Protein AF-A0A2D7NGF4-F1 (afdb_monomer_lite)

pLDDT: mean 75.27, std 13.94, range [46.91, 97.12]

Foldseek 3Di:
DDPPDDDPPVVPPPPVVVVVVVCVVVVVVVVVVVVVVVVVVVVVVVVVVVPDDPPCPDCDLVNLVVCVVVVNADPVRSVVNVVVSVVVVVVPQDPVNVVVVVVVVVVVVVVVVVPPPPPPDD

Radius of gyration: 33.25 Å; chains: 1; bounding box: 90×58×86 Å

Structure (mmCIF, N/CA/C/O backbone):
data_AF-A0A2D7NGF4-F1
#
_entry.id   AF-A0A2D7NGF4-F1
#
loop_
_atom_site.group_PDB
_atom_site.id
_atom_site.type_symbol
_atom_site.label_atom_id
_atom_site.label_alt_id
_atom_site.label_comp_id
_atom_site.label_asym_id
_atom_site.label_entity_id
_atom_site.label_seq_id
_atom_site.pdbx_PDB_ins_code
_atom_site.Cartn_x
_atom_site.Cartn_y
_atom_site.Cartn_z
_atom_site.occupancy
_atom_site.B_iso_or_equiv
_atom_site.auth_seq_id
_atom_site.auth_comp_id
_atom_site.auth_asym_id
_atom_site.auth_atom_id
_atom_site.pdbx_PDB_model_num
ATOM 1 N N . MET A 1 1 ? 32.173 -44.102 -42.996 1.00 48.84 1 MET A N 1
ATOM 2 C CA . MET A 1 1 ? 32.362 -42.819 -42.283 1.00 48.84 1 MET A CA 1
ATOM 3 C C . MET A 1 1 ? 31.483 -41.757 -42.936 1.00 48.84 1 MET A C 1
ATOM 5 O O . MET A 1 1 ? 31.845 -41.240 -43.983 1.00 48.84 1 MET A O 1
ATOM 9 N N . ARG A 1 2 ? 30.287 -41.493 -42.397 1.00 53.72 2 ARG A N 1
ATOM 10 C CA . ARG A 1 2 ? 29.416 -40.397 -42.849 1.00 53.72 2 ARG A CA 1
ATOM 11 C C . ARG A 1 2 ? 29.408 -39.349 -41.745 1.00 53.72 2 ARG A C 1
ATOM 13 O O . ARG A 1 2 ? 28.829 -39.578 -40.692 1.00 53.72 2 ARG A O 1
ATOM 20 N N . SER A 1 3 ? 30.123 -38.256 -41.981 1.00 58.62 3 SER A N 1
ATOM 21 C CA . SER A 1 3 ? 30.124 -37.092 -41.101 1.00 58.62 3 SER A CA 1
ATOM 22 C C . SER A 1 3 ? 28.759 -36.413 -41.214 1.00 58.62 3 SER A C 1
ATOM 24 O O . SER A 1 3 ? 28.403 -35.897 -42.276 1.00 58.62 3 SER A O 1
ATOM 26 N N . SER A 1 4 ? 27.953 -36.499 -40.156 1.00 61.91 4 SER A N 1
ATOM 27 C CA . SER A 1 4 ? 26.686 -35.785 -40.031 1.00 61.91 4 SER A CA 1
ATOM 28 C C . SER A 1 4 ? 26.986 -34.294 -39.934 1.00 61.91 4 SER A C 1
ATOM 30 O O . SER A 1 4 ? 27.491 -33.816 -38.920 1.00 61.91 4 SER A O 1
ATOM 32 N N . LYS A 1 5 ? 26.703 -33.572 -41.019 1.00 63.72 5 LYS A N 1
ATOM 33 C CA . LYS A 1 5 ? 26.733 -32.112 -41.063 1.00 63.72 5 LYS A CA 1
ATOM 34 C C . LYS A 1 5 ? 25.750 -31.601 -40.012 1.00 63.72 5 LYS A C 1
ATOM 36 O O . LYS A 1 5 ? 24.547 -31.791 -40.151 1.00 63.72 5 LYS A O 1
ATOM 41 N N . ILE A 1 6 ? 26.282 -31.028 -38.941 1.00 65.12 6 ILE A N 1
ATOM 42 C CA . ILE A 1 6 ? 25.501 -30.384 -37.890 1.00 65.12 6 ILE A CA 1
ATOM 43 C C . ILE A 1 6 ? 24.904 -29.117 -38.509 1.00 65.12 6 ILE A C 1
ATOM 45 O O . ILE A 1 6 ? 25.635 -28.253 -38.993 1.00 65.12 6 ILE A O 1
ATOM 49 N N . SER A 1 7 ? 23.577 -29.064 -38.578 1.00 64.69 7 SER A N 1
ATOM 50 C CA . SER A 1 7 ? 22.825 -27.984 -39.212 1.00 64.69 7 SER A CA 1
ATOM 51 C C . SER A 1 7 ? 23.024 -26.645 -38.480 1.00 64.69 7 SER A C 1
ATOM 53 O O . SER A 1 7 ? 22.899 -26.609 -37.256 1.00 64.69 7 SER A O 1
ATOM 55 N N . PRO A 1 8 ? 23.250 -25.526 -39.195 1.00 62.72 8 PRO A N 1
ATOM 56 C CA . PRO A 1 8 ? 23.370 -24.186 -38.604 1.00 62.72 8 PRO A CA 1
ATOM 57 C C . PRO A 1 8 ? 22.031 -23.569 -38.145 1.00 62.72 8 PRO A C 1
ATOM 59 O O . PRO A 1 8 ? 22.010 -22.441 -37.662 1.00 62.72 8 PRO A O 1
ATOM 62 N N . GLU A 1 9 ? 20.910 -24.284 -38.270 1.00 59.88 9 GLU A N 1
ATOM 63 C CA . GLU A 1 9 ? 19.563 -23.763 -37.985 1.00 59.88 9 GLU A CA 1
ATOM 64 C C . GLU A 1 9 ? 19.332 -23.438 -36.494 1.00 59.88 9 GLU A C 1
ATOM 66 O O . GLU A 1 9 ? 18.599 -22.513 -36.154 1.00 59.88 9 GLU A O 1
ATOM 71 N N . LEU A 1 10 ? 20.026 -24.129 -35.586 1.00 57.91 10 LEU A N 1
ATOM 72 C CA . LEU A 1 10 ? 19.847 -23.964 -34.136 1.00 57.91 10 LEU A CA 1
ATOM 73 C C . LEU A 1 10 ? 20.509 -22.693 -33.570 1.00 57.91 10 LEU A C 1
ATOM 75 O O . LEU A 1 10 ? 20.258 -22.325 -32.424 1.00 57.91 10 LEU A O 1
ATOM 79 N N . ALA A 1 11 ? 21.339 -22.000 -34.356 1.00 56.72 11 ALA A N 1
ATOM 80 C CA . ALA A 1 11 ? 22.055 -20.804 -33.907 1.00 56.72 11 ALA A CA 1
ATOM 81 C C . ALA A 1 11 ? 21.230 -19.504 -34.023 1.00 56.72 11 ALA A C 1
ATOM 83 O O . ALA A 1 11 ? 21.643 -18.466 -33.505 1.00 56.72 11 ALA A O 1
ATOM 84 N N . ALA A 1 12 ? 20.059 -19.531 -34.671 1.00 55.91 12 ALA A N 1
ATOM 85 C CA . ALA A 1 12 ? 19.281 -18.326 -34.976 1.00 55.91 12 ALA A CA 1
ATOM 86 C C . ALA A 1 12 ? 18.346 -17.840 -33.847 1.00 55.91 12 ALA A C 1
ATOM 88 O O . ALA A 1 12 ? 17.670 -16.828 -34.011 1.00 55.91 12 ALA A O 1
ATOM 89 N N . ILE A 1 13 ? 18.312 -18.504 -32.688 1.00 58.47 13 ILE A N 1
ATOM 90 C CA . ILE A 1 13 ? 17.388 -18.146 -31.592 1.00 58.47 13 ILE A CA 1
ATOM 91 C C . ILE A 1 13 ? 17.946 -16.998 -30.720 1.00 58.47 13 ILE A C 1
ATOM 93 O O . ILE A 1 13 ? 17.203 -16.348 -29.992 1.00 58.47 13 ILE A O 1
ATOM 97 N N . ASN A 1 14 ? 19.247 -16.690 -30.810 1.00 56.12 14 ASN A N 1
ATOM 98 C CA . ASN A 1 14 ? 19.922 -15.823 -29.833 1.00 56.12 14 ASN A CA 1
ATOM 99 C C . ASN A 1 14 ? 20.225 -14.385 -30.312 1.00 56.12 14 ASN A C 1
ATOM 101 O O . ASN A 1 14 ? 20.837 -13.608 -29.587 1.00 56.12 14 ASN A O 1
ATOM 105 N N . GLN A 1 15 ? 19.794 -13.986 -31.515 1.00 56.31 15 GLN A N 1
ATOM 106 C CA . GLN A 1 15 ? 20.020 -12.613 -32.009 1.00 56.31 15 GLN A CA 1
ATOM 107 C C . GLN A 1 15 ? 18.959 -11.592 -31.550 1.00 56.31 15 GLN A C 1
ATOM 109 O O . GLN A 1 15 ? 19.109 -10.401 -31.800 1.00 56.31 15 GLN A O 1
ATOM 114 N N . GLN A 1 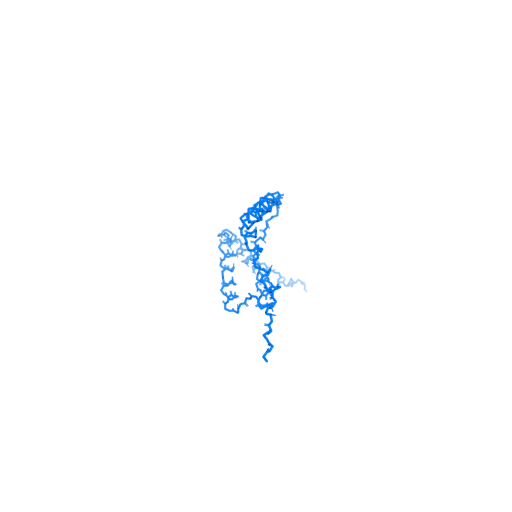16 ? 17.909 -12.018 -30.837 1.00 57.06 16 GLN A N 1
ATOM 115 C CA . GLN A 1 16 ? 16.865 -11.111 -30.326 1.00 57.06 16 GLN A CA 1
ATOM 116 C C . GLN A 1 16 ? 17.234 -10.422 -28.997 1.00 57.06 16 GLN A C 1
ATOM 118 O O . GLN A 1 16 ? 16.570 -9.466 -28.596 1.00 57.06 16 GLN A O 1
ATOM 123 N N . GLY A 1 17 ? 18.295 -10.872 -28.314 1.00 58.31 17 GLY A N 1
ATOM 124 C CA . GLY A 1 17 ? 18.675 -10.353 -26.994 1.00 58.31 17 GLY A CA 1
ATOM 125 C C . GLY A 1 17 ? 19.132 -8.889 -27.000 1.00 58.31 17 GLY A C 1
ATOM 126 O O . GLY A 1 17 ? 18.866 -8.169 -26.041 1.00 58.31 17 GLY A O 1
ATOM 127 N N . GLY A 1 18 ? 19.762 -8.431 -28.089 1.00 67.94 18 GLY A N 1
ATOM 128 C CA . GLY A 1 18 ? 20.262 -7.055 -28.208 1.00 67.94 18 GLY A CA 1
ATOM 129 C C . GLY A 1 18 ? 19.139 -6.023 -28.311 1.00 67.94 18 GLY A C 1
ATOM 130 O O . GLY A 1 18 ? 19.094 -5.074 -27.534 1.00 67.94 18 GLY A O 1
ATOM 131 N N . SER A 1 19 ? 18.176 -6.250 -29.207 1.00 73.62 19 SER A N 1
ATOM 132 C CA . SER A 1 19 ? 17.049 -5.331 -29.404 1.00 73.62 19 SER A CA 1
ATOM 133 C C . SER A 1 19 ? 16.104 -5.312 -28.204 1.00 73.62 19 SER A C 1
ATOM 135 O O . SER A 1 19 ? 15.570 -4.265 -27.858 1.00 73.62 19 SER A O 1
ATOM 137 N N . PHE A 1 20 ? 15.909 -6.447 -27.525 1.00 77.44 20 PHE A N 1
ATOM 138 C CA . PHE A 1 20 ? 15.065 -6.490 -26.330 1.00 77.44 20 PHE A CA 1
ATOM 139 C C . PHE A 1 20 ? 15.694 -5.741 -25.148 1.00 77.44 20 PHE A C 1
ATOM 141 O O . PHE A 1 20 ? 14.990 -5.016 -24.446 1.00 77.44 20 PHE A O 1
ATOM 148 N N . ALA A 1 21 ? 17.013 -5.862 -24.954 1.00 83.94 21 ALA A N 1
ATOM 149 C CA . ALA A 1 21 ? 17.733 -5.127 -23.914 1.00 83.94 21 ALA A CA 1
ATOM 150 C C . ALA A 1 21 ? 17.670 -3.604 -24.124 1.00 83.94 21 ALA A C 1
ATOM 152 O O . ALA A 1 21 ? 17.570 -2.856 -23.153 1.00 83.94 21 ALA A O 1
ATOM 153 N N . GLU A 1 22 ? 17.664 -3.151 -25.378 1.00 87.94 22 GLU A N 1
ATOM 154 C CA . GLU A 1 22 ? 17.539 -1.734 -25.735 1.00 87.94 22 GLU A CA 1
ATOM 155 C C . GLU A 1 22 ? 16.099 -1.202 -25.594 1.00 87.94 22 GLU A C 1
ATOM 157 O O . GLU A 1 22 ? 15.889 -0.049 -25.219 1.00 87.94 22 GLU A O 1
ATOM 162 N N . LEU A 1 23 ? 15.090 -2.056 -25.800 1.00 88.81 23 LEU A N 1
ATOM 163 C CA . LEU A 1 23 ? 13.672 -1.718 -25.607 1.00 88.81 23 LEU A CA 1
ATOM 164 C C . LEU A 1 23 ? 13.232 -1.744 -24.135 1.00 88.81 23 LEU A C 1
ATOM 166 O O . LEU A 1 23 ? 12.287 -1.045 -23.760 1.00 88.81 23 LEU A O 1
ATOM 170 N N . LEU A 1 24 ? 13.907 -2.531 -23.294 1.00 91.62 24 LEU A N 1
ATOM 171 C CA . LEU A 1 24 ? 13.601 -2.693 -21.873 1.00 91.62 24 LEU A CA 1
ATOM 172 C C . LEU A 1 24 ? 13.495 -1.364 -21.089 1.00 91.62 24 LEU A C 1
ATOM 174 O O . LEU A 1 24 ? 12.492 -1.185 -20.389 1.00 91.62 24 LEU A O 1
ATOM 178 N N . PRO A 1 25 ? 14.444 -0.406 -21.188 1.00 92.94 25 PRO A N 1
ATOM 179 C CA . PRO A 1 25 ? 14.326 0.875 -20.488 1.00 92.94 25 PRO A CA 1
ATOM 180 C C . PRO A 1 25 ? 13.144 1.714 -20.987 1.00 92.94 25 PRO A C 1
ATOM 182 O O . PRO A 1 25 ? 12.488 2.380 -20.188 1.00 92.94 25 PRO A O 1
ATOM 185 N N . TRP A 1 26 ? 12.829 1.658 -22.284 1.00 95.69 26 TRP A N 1
ATOM 186 C CA . TRP A 1 26 ? 11.710 2.405 -22.864 1.00 95.69 26 TRP A CA 1
ATOM 187 C C . TRP A 1 26 ? 10.358 1.837 -22.434 1.00 95.69 26 TRP A C 1
ATOM 189 O O . TRP A 1 26 ? 9.429 2.584 -22.124 1.00 95.69 26 TRP A O 1
ATOM 199 N N . LEU A 1 27 ? 10.267 0.510 -22.330 1.00 93.69 27 LEU A N 1
ATOM 200 C CA . LEU A 1 27 ? 9.089 -0.168 -21.805 1.00 93.69 27 LEU A CA 1
ATOM 201 C C . LEU A 1 27 ? 8.887 0.135 -20.316 1.00 93.69 27 LEU A C 1
ATOM 203 O O . LEU A 1 27 ? 7.770 0.444 -19.906 1.00 93.69 27 LEU A O 1
ATOM 207 N N . LEU A 1 28 ? 9.955 0.107 -19.511 1.00 95.12 28 LEU A N 1
ATOM 2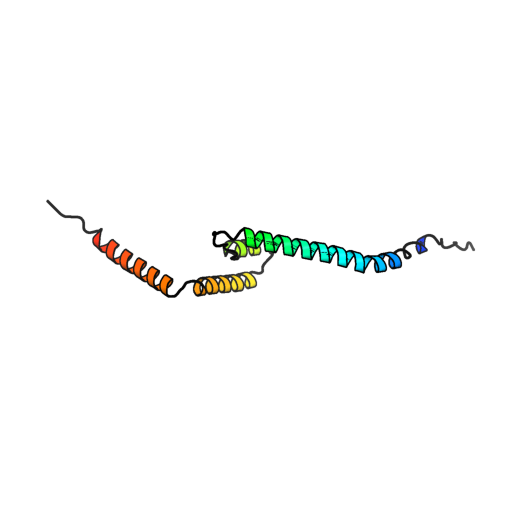08 C CA . LEU A 1 28 ? 9.886 0.494 -18.099 1.00 95.12 28 LEU A CA 1
ATOM 209 C C . LEU A 1 28 ? 9.470 1.954 -17.924 1.00 95.12 28 LEU A C 1
ATOM 211 O O . LEU A 1 28 ? 8.649 2.245 -17.056 1.00 95.12 28 LEU A O 1
ATOM 215 N N . LEU A 1 29 ? 9.986 2.858 -18.758 1.00 96.38 29 LEU A N 1
ATOM 216 C CA . LEU A 1 29 ? 9.583 4.260 -18.749 1.00 96.38 29 LEU A CA 1
ATOM 217 C C . LEU A 1 29 ? 8.089 4.401 -19.054 1.00 96.38 29 LEU A C 1
ATOM 219 O O . LEU A 1 29 ? 7.373 5.069 -18.312 1.00 96.38 29 LEU A O 1
ATOM 223 N N . LEU A 1 30 ? 7.604 3.729 -20.101 1.00 96.25 30 LEU A N 1
ATOM 224 C CA . LEU A 1 30 ? 6.193 3.748 -20.483 1.00 96.25 30 LEU A CA 1
ATOM 225 C C . LEU A 1 30 ? 5.297 3.216 -19.357 1.00 96.25 30 LEU A C 1
ATOM 227 O O . LEU A 1 30 ? 4.315 3.862 -18.991 1.00 96.25 30 LEU A O 1
ATOM 231 N N . VAL A 1 31 ? 5.654 2.070 -18.771 1.00 96.44 31 VAL A N 1
ATOM 232 C CA . VAL A 1 31 ? 4.944 1.503 -17.615 1.00 96.44 31 VAL A CA 1
ATOM 233 C C . VAL A 1 31 ? 4.971 2.482 -16.442 1.00 96.44 31 VAL A C 1
ATOM 235 O O . VAL A 1 31 ? 3.936 2.716 -15.822 1.00 96.44 31 VAL A O 1
ATOM 238 N N . GLY A 1 32 ? 6.115 3.112 -16.176 1.00 96.81 32 GLY A N 1
ATOM 239 C CA . GLY A 1 32 ? 6.260 4.142 -15.152 1.00 96.81 32 GLY A CA 1
ATOM 240 C C . GLY A 1 32 ? 5.292 5.308 -15.359 1.00 96.81 32 GLY A C 1
ATOM 241 O O . GLY A 1 32 ? 4.579 5.677 -14.429 1.00 96.81 32 GLY A O 1
ATOM 242 N N . ILE A 1 33 ? 5.190 5.835 -16.582 1.00 97.12 33 ILE A N 1
ATOM 243 C CA . ILE A 1 33 ? 4.248 6.913 -16.930 1.00 97.12 33 ILE A CA 1
ATOM 244 C C . ILE A 1 33 ? 2.801 6.477 -16.681 1.00 97.12 33 ILE A C 1
ATOM 246 O O . ILE A 1 33 ? 2.025 7.230 -16.090 1.00 97.12 33 ILE A O 1
ATOM 250 N N . VAL A 1 34 ? 2.435 5.258 -17.086 1.00 96.50 34 VAL A N 1
ATOM 251 C CA . VAL A 1 34 ? 1.085 4.716 -16.866 1.00 96.50 34 VAL A CA 1
ATOM 252 C C . VAL A 1 34 ? 0.780 4.589 -15.375 1.00 96.50 34 VAL A C 1
ATOM 254 O O . VAL A 1 34 ? -0.299 4.988 -14.939 1.00 96.50 34 VAL A O 1
ATOM 257 N N . VAL A 1 35 ? 1.724 4.088 -14.574 1.00 96.25 35 VAL A N 1
ATOM 258 C CA . VAL A 1 35 ? 1.565 3.969 -13.118 1.00 96.25 35 VAL A CA 1
ATOM 259 C C . VAL A 1 35 ? 1.425 5.346 -12.474 1.00 96.25 35 VAL A C 1
ATOM 261 O O . VAL A 1 35 ? 0.514 5.547 -11.676 1.00 96.25 35 VAL A O 1
ATOM 264 N N . VAL A 1 36 ? 2.263 6.317 -12.847 1.00 96.50 36 VAL A N 1
ATOM 265 C CA . VAL A 1 36 ? 2.177 7.694 -12.336 1.00 96.50 36 VAL A CA 1
ATOM 266 C C . VAL A 1 36 ? 0.832 8.323 -12.699 1.00 96.50 36 VAL A C 1
ATOM 268 O O . VAL A 1 36 ? 0.174 8.896 -11.832 1.00 96.50 36 VAL A O 1
ATOM 271 N N . GLY A 1 37 ? 0.377 8.158 -13.943 1.00 94.31 37 GLY A N 1
ATOM 272 C CA . GLY A 1 37 ? -0.938 8.617 -14.386 1.00 94.31 37 GLY A CA 1
ATOM 273 C C . GLY A 1 37 ? -2.074 7.964 -13.599 1.00 94.31 37 GLY A C 1
ATOM 274 O O . GLY A 1 37 ? -2.963 8.655 -13.105 1.00 94.31 37 GLY A O 1
ATOM 275 N N . ALA A 1 38 ? -2.024 6.645 -13.404 1.00 91.31 38 ALA A N 1
ATOM 276 C CA . ALA A 1 38 ? -3.018 5.911 -12.628 1.00 91.31 38 ALA A CA 1
ATOM 277 C C . ALA A 1 38 ? -3.049 6.355 -11.157 1.00 91.31 38 ALA A C 1
ATOM 279 O O . ALA A 1 38 ? -4.129 6.540 -10.594 1.00 91.31 38 ALA A O 1
ATOM 280 N N . VAL A 1 39 ? -1.884 6.575 -10.542 1.00 92.62 39 VAL A N 1
ATOM 281 C CA . VAL A 1 39 ? -1.773 7.090 -9.172 1.00 92.62 39 VAL A CA 1
ATOM 282 C C . VAL A 1 39 ? -2.333 8.505 -9.090 1.00 92.62 39 VAL A C 1
ATOM 284 O O . VAL A 1 39 ? -3.157 8.760 -8.218 1.00 92.62 39 VAL A O 1
ATOM 287 N N . ALA A 1 40 ? -1.968 9.399 -10.011 1.00 91.50 40 ALA A N 1
ATOM 288 C CA . ALA A 1 40 ? -2.468 10.771 -10.044 1.00 91.50 40 ALA A CA 1
ATOM 289 C C . ALA A 1 40 ? -3.996 10.814 -10.203 1.00 91.50 40 ALA A C 1
ATOM 291 O O . ALA A 1 40 ? -4.681 11.462 -9.412 1.00 91.50 40 ALA A O 1
ATOM 292 N N . ILE A 1 41 ? -4.548 10.054 -11.154 1.00 89.12 41 ILE A N 1
ATOM 293 C CA . ILE A 1 41 ? -5.999 9.940 -11.363 1.00 89.12 41 ILE A CA 1
ATOM 294 C C . ILE A 1 41 ? -6.675 9.358 -10.120 1.00 89.12 41 ILE A C 1
ATOM 296 O O . ILE A 1 41 ? -7.717 9.853 -9.696 1.00 89.12 41 ILE A O 1
ATOM 300 N N . SER A 1 42 ? -6.092 8.324 -9.511 1.00 84.69 42 SER A N 1
ATOM 301 C CA . SER A 1 42 ? -6.615 7.717 -8.286 1.00 84.69 42 SER A CA 1
ATOM 302 C C . SER A 1 42 ? -6.603 8.703 -7.116 1.00 84.69 42 SER A C 1
ATOM 304 O O . SER A 1 42 ? -7.577 8.770 -6.366 1.00 84.69 42 SER A O 1
ATOM 306 N N . PHE A 1 43 ? -5.554 9.519 -6.992 1.00 84.12 43 PHE A N 1
ATOM 307 C CA . PHE A 1 43 ? -5.420 10.532 -5.949 1.00 84.12 43 PHE A CA 1
ATOM 308 C C . PHE A 1 43 ? -6.441 11.659 -6.127 1.00 84.12 43 PHE A C 1
ATOM 310 O O . PHE A 1 43 ? -7.155 11.984 -5.182 1.00 84.12 43 PHE A O 1
ATOM 317 N N . VAL A 1 44 ? -6.606 12.172 -7.350 1.00 84.44 44 VAL A N 1
ATOM 318 C CA . VAL A 1 44 ? -7.619 13.190 -7.683 1.00 84.44 44 VAL A CA 1
ATOM 319 C C . VAL A 1 44 ? -9.033 12.642 -7.482 1.00 84.44 44 VAL A C 1
ATOM 321 O O . VAL A 1 44 ? -9.854 13.261 -6.811 1.00 84.44 44 VAL A O 1
ATOM 324 N N . ARG A 1 45 ? -9.316 11.428 -7.973 1.00 77.50 45 ARG A N 1
ATOM 325 C CA . ARG A 1 45 ? -10.602 10.740 -7.765 1.00 77.50 45 ARG A CA 1
ATOM 326 C C . ARG A 1 45 ? -10.871 10.466 -6.288 1.00 77.50 45 ARG A C 1
ATOM 328 O O . ARG A 1 45 ? -12.029 10.392 -5.875 1.00 77.50 45 ARG A O 1
ATOM 335 N N . ARG A 1 46 ? -9.825 10.262 -5.487 1.00 70.75 46 ARG A N 1
ATOM 336 C CA . ARG A 1 46 ? -9.949 10.131 -4.039 1.00 70.75 46 ARG A CA 1
ATOM 337 C C . ARG A 1 46 ? -10.276 11.481 -3.419 1.00 70.75 46 ARG A C 1
ATOM 339 O O . ARG A 1 46 ? -11.255 11.534 -2.698 1.00 70.75 46 ARG A O 1
ATOM 346 N N . TRP A 1 47 ? -9.595 12.554 -3.787 1.00 69.25 47 TRP A N 1
ATOM 347 C CA . TRP A 1 47 ? -9.897 13.888 -3.270 1.00 69.25 47 TRP A CA 1
ATOM 348 C C . TRP A 1 47 ? -11.317 14.371 -3.608 1.00 69.25 47 TRP A C 1
ATOM 350 O O . TRP A 1 47 ? -12.014 14.865 -2.735 1.00 69.25 47 TRP A O 1
ATOM 360 N N . MET A 1 48 ? -11.807 14.121 -4.826 1.00 68.69 48 MET A N 1
ATOM 361 C CA . MET A 1 48 ? -13.158 14.528 -5.259 1.00 68.69 48 MET A CA 1
ATOM 362 C C . MET A 1 48 ? -14.308 13.687 -4.681 1.00 68.69 48 MET A C 1
ATOM 364 O O . MET A 1 48 ? -15.469 13.990 -4.913 1.00 68.69 48 MET A O 1
ATOM 368 N N . LYS A 1 49 ? -14.026 12.563 -4.014 1.00 60.56 49 LYS A N 1
ATOM 369 C CA . LYS A 1 49 ? -15.064 11.701 -3.408 1.00 60.56 49 LYS A CA 1
ATOM 370 C C . LYS A 1 49 ? -15.113 11.856 -1.879 1.00 60.56 49 LYS A C 1
ATOM 372 O O . LYS A 1 49 ? -15.778 11.058 -1.221 1.00 60.56 49 LYS A O 1
ATOM 377 N N . ASP A 1 50 ? -14.380 12.825 -1.324 1.00 56.62 50 ASP A N 1
ATOM 378 C CA . ASP A 1 50 ? -14.312 13.126 0.115 1.00 56.62 50 ASP A CA 1
ATOM 379 C C . ASP A 1 50 ? -15.350 14.173 0.575 1.00 56.62 50 ASP A C 1
ATOM 381 O O . ASP A 1 50 ? -15.301 14.628 1.715 1.00 56.62 50 ASP A O 1
ATOM 385 N N . ASP A 1 51 ? -16.357 14.465 -0.255 1.00 53.34 51 ASP A N 1
ATOM 386 C CA . ASP A 1 51 ? -17.437 15.440 -0.022 1.00 53.34 51 ASP A CA 1
ATOM 387 C C . ASP A 1 51 ? -18.477 15.001 1.045 1.00 53.34 51 ASP A C 1
ATOM 389 O O . ASP A 1 51 ? -19.686 15.139 0.871 1.00 53.34 51 ASP A O 1
ATOM 393 N N . GLY A 1 52 ? -18.034 14.467 2.187 1.00 53.53 52 GLY A N 1
ATOM 394 C CA . GLY A 1 52 ? -18.875 14.390 3.391 1.00 53.53 52 GLY A CA 1
ATOM 395 C C . GLY A 1 52 ? -19.421 13.015 3.775 1.00 53.53 52 GLY A C 1
ATOM 396 O O . GLY A 1 52 ? -20.322 12.931 4.608 1.00 53.53 52 GLY A O 1
ATOM 397 N N . ARG A 1 53 ? -18.867 11.914 3.253 1.00 50.84 53 ARG A N 1
ATOM 398 C CA . ARG A 1 53 ? -19.005 10.610 3.927 1.00 50.84 53 ARG A CA 1
ATOM 399 C C . ARG A 1 53 ? -17.680 10.278 4.601 1.00 50.84 53 ARG A C 1
ATOM 401 O O . ARG A 1 53 ? -16.680 10.219 3.886 1.00 50.84 53 ARG A O 1
ATOM 408 N N . PRO A 1 54 ? -17.636 10.032 5.926 1.00 46.91 54 PRO A N 1
ATOM 409 C CA . PRO A 1 54 ? -16.434 9.509 6.553 1.00 46.91 54 PRO A CA 1
ATOM 410 C C . PRO A 1 54 ? -16.139 8.176 5.878 1.00 46.91 54 PRO A C 1
ATOM 412 O O . PRO A 1 54 ? -16.819 7.173 6.105 1.00 46.91 54 PRO A O 1
ATOM 415 N N . ARG A 1 55 ? -15.159 8.169 4.974 1.00 49.88 55 ARG A N 1
ATOM 416 C CA . ARG A 1 55 ? -14.659 6.924 4.429 1.00 49.88 55 ARG A CA 1
ATOM 417 C C . ARG A 1 55 ? -14.074 6.169 5.599 1.00 49.88 55 ARG A C 1
ATOM 419 O O . ARG A 1 55 ? -12.981 6.482 6.065 1.00 49.88 55 ARG A O 1
ATOM 426 N N . GLN A 1 56 ? -14.776 5.129 6.023 1.00 49.41 56 GLN A N 1
ATOM 427 C CA . GLN A 1 56 ? -14.150 4.006 6.690 1.00 49.41 56 GLN A CA 1
ATOM 428 C C . GLN A 1 56 ? -13.216 3.339 5.669 1.00 49.41 56 GLN A C 1
ATOM 430 O O . GLN A 1 56 ? -13.481 2.260 5.159 1.00 49.41 56 GLN A O 1
ATOM 435 N N . ILE A 1 57 ? -12.096 3.996 5.344 1.00 48.31 57 ILE A N 1
ATOM 436 C CA . ILE A 1 57 ? -10.872 3.309 4.929 1.00 48.31 57 ILE A CA 1
ATOM 437 C C . ILE A 1 57 ? -10.325 2.696 6.219 1.00 48.31 57 ILE A C 1
ATOM 439 O O . ILE A 1 57 ? -9.357 3.156 6.818 1.00 48.31 57 ILE A O 1
ATOM 443 N N . GLY A 1 58 ? -11.058 1.723 6.729 1.00 54.34 58 GLY A N 1
ATOM 444 C CA . GLY A 1 58 ? -10.691 0.925 7.870 1.00 54.34 58 GLY A CA 1
ATOM 445 C C . GLY A 1 58 ? -10.836 -0.494 7.392 1.00 54.34 58 GLY A C 1
ATOM 446 O O . GLY A 1 58 ? -11.947 -0.914 7.088 1.00 54.34 58 GLY A O 1
ATOM 447 N N . PHE A 1 59 ? -9.712 -1.194 7.279 1.00 61.41 59 PHE A N 1
ATOM 448 C CA . PHE A 1 59 ? -9.696 -2.649 7.259 1.00 61.41 59 PHE A CA 1
ATOM 449 C C . PHE A 1 59 ? -10.691 -3.120 8.329 1.00 61.41 59 PHE A C 1
ATOM 451 O O . PHE A 1 59 ? -10.534 -2.767 9.497 1.00 61.41 59 PHE A O 1
ATOM 458 N N . THR A 1 60 ? -11.787 -3.768 7.940 1.00 73.88 60 THR A N 1
ATOM 459 C CA . THR A 1 60 ? -12.800 -4.184 8.918 1.00 73.88 60 THR A CA 1
ATOM 460 C C . THR A 1 60 ? -12.382 -5.521 9.518 1.00 73.88 60 THR A C 1
ATOM 462 O O . THR A 1 60 ? -11.678 -6.301 8.879 1.00 73.88 60 THR A O 1
ATOM 465 N N . LEU A 1 61 ? -12.830 -5.815 10.740 1.00 76.88 61 LEU A N 1
ATOM 466 C CA . LEU A 1 61 ? -12.661 -7.148 11.335 1.00 76.88 61 LEU A CA 1
ATOM 467 C C . LEU A 1 61 ? -13.216 -8.251 10.418 1.00 76.88 61 LEU A C 1
ATOM 469 O O . LEU A 1 61 ? -12.641 -9.331 10.323 1.00 76.88 61 LEU A O 1
ATOM 473 N N . THR A 1 62 ? -14.302 -7.960 9.700 1.00 77.19 62 THR A N 1
ATOM 474 C CA . THR A 1 62 ? -14.900 -8.875 8.724 1.00 77.19 62 THR A CA 1
ATOM 475 C C . THR A 1 62 ? -13.957 -9.157 7.556 1.00 77.19 62 THR A C 1
ATOM 477 O O . THR A 1 62 ? -13.794 -10.312 7.185 1.00 77.19 62 THR A O 1
ATOM 480 N N . ASP A 1 63 ? -13.295 -8.128 7.027 1.00 79.75 63 ASP A N 1
ATOM 481 C CA . ASP A 1 63 ? -12.358 -8.238 5.901 1.00 79.75 63 ASP A CA 1
ATOM 482 C C . ASP A 1 63 ? -11.089 -9.024 6.286 1.00 79.75 63 ASP A C 1
ATOM 484 O O . ASP A 1 63 ? -10.650 -9.906 5.555 1.00 79.75 63 ASP A O 1
ATOM 488 N N . LEU A 1 64 ? -10.565 -8.810 7.503 1.00 82.31 64 LEU A N 1
ATOM 489 C CA . LEU A 1 64 ? -9.480 -9.622 8.082 1.00 82.31 64 LEU A CA 1
ATOM 490 C C . LEU A 1 64 ? -9.854 -11.103 8.181 1.00 82.31 64 LEU A C 1
ATOM 492 O O . LEU A 1 64 ? -9.078 -11.981 7.798 1.00 82.31 64 LEU A O 1
ATOM 496 N N . ARG A 1 65 ? -11.065 -11.379 8.673 1.00 82.81 65 ARG A N 1
ATOM 497 C CA . ARG A 1 65 ? -11.571 -12.742 8.845 1.00 82.81 65 ARG A CA 1
ATOM 498 C C . ARG A 1 65 ? -11.831 -13.430 7.506 1.00 82.81 65 ARG A C 1
ATOM 500 O O . ARG A 1 65 ? -11.583 -14.628 7.390 1.00 82.81 65 ARG A O 1
ATOM 507 N N . GLN A 1 66 ? -12.275 -12.670 6.505 1.00 83.19 66 GLN A N 1
ATOM 508 C CA . GLN A 1 66 ? -12.430 -13.123 5.125 1.00 83.19 66 GLN A CA 1
ATOM 509 C C . GLN A 1 66 ? -11.063 -13.472 4.512 1.00 83.19 66 GLN A C 1
ATOM 511 O O . GLN A 1 66 ? -10.889 -14.576 4.013 1.00 83.19 66 GLN A O 1
ATOM 516 N N . MET A 1 67 ? -10.052 -12.608 4.664 1.00 81.44 67 MET A N 1
ATOM 517 C CA . MET A 1 67 ? -8.692 -12.858 4.161 1.00 81.44 67 MET A CA 1
ATOM 518 C C . MET A 1 67 ? -8.026 -14.094 4.783 1.00 81.44 67 MET A C 1
ATOM 520 O O . MET A 1 67 ? -7.296 -14.816 4.102 1.00 81.44 67 MET A O 1
ATOM 524 N N . HIS A 1 68 ? -8.270 -14.351 6.070 1.00 85.56 68 HIS A N 1
ATOM 525 C CA . HIS A 1 68 ? -7.819 -15.578 6.727 1.00 85.56 68 HIS A CA 1
ATOM 526 C C . HIS A 1 68 ? -8.564 -16.813 6.205 1.00 85.56 68 HIS A C 1
ATOM 528 O O . HIS A 1 68 ? -7.942 -17.845 5.966 1.00 85.56 68 HIS A O 1
ATOM 534 N N . ALA A 1 69 ? -9.881 -16.715 5.988 1.00 84.12 69 ALA A N 1
ATOM 535 C CA . ALA A 1 69 ? -10.661 -17.796 5.382 1.00 84.12 69 ALA A CA 1
ATOM 536 C C . ALA A 1 69 ? -10.195 -18.113 3.947 1.00 84.12 69 ALA A C 1
ATOM 538 O O . ALA A 1 69 ? -10.150 -19.279 3.566 1.00 84.12 69 ALA A O 1
ATOM 539 N N . ASP A 1 70 ? -9.761 -17.094 3.204 1.00 87.50 70 ASP A N 1
ATOM 540 C CA . ASP A 1 70 ? -9.193 -17.215 1.857 1.00 87.50 70 ASP A CA 1
ATOM 541 C C . ASP A 1 70 ? -7.733 -17.720 1.851 1.00 87.50 70 ASP A C 1
ATOM 543 O O . ASP A 1 70 ? -7.110 -17.824 0.792 1.00 87.50 70 ASP A O 1
ATOM 547 N N . GLY A 1 71 ? -7.151 -18.006 3.023 1.00 84.44 71 GLY A N 1
ATOM 548 C CA . GLY A 1 71 ? -5.779 -18.504 3.166 1.00 84.44 71 GLY A CA 1
ATOM 549 C C . GLY A 1 71 ? -4.689 -17.476 2.841 1.00 84.44 71 GLY A C 1
ATOM 550 O O . GLY A 1 71 ? -3.525 -17.838 2.687 1.00 84.44 71 GLY A O 1
ATOM 551 N N . ARG A 1 72 ? -5.046 -16.190 2.726 1.00 81.12 72 ARG A N 1
ATOM 552 C CA . ARG A 1 72 ? -4.124 -15.075 2.438 1.00 81.12 72 ARG A CA 1
ATOM 553 C C . ARG A 1 72 ? -3.430 -14.535 3.692 1.00 81.12 72 ARG A C 1
ATOM 555 O O . ARG A 1 72 ? -2.546 -13.694 3.565 1.00 81.12 72 ARG A O 1
ATOM 562 N N . LEU A 1 73 ? -3.863 -14.969 4.875 1.00 82.69 73 LEU A N 1
ATOM 563 C CA . LEU A 1 73 ? -3.402 -14.484 6.172 1.00 82.69 73 LEU A CA 1
ATOM 564 C C . LEU A 1 73 ? -3.274 -15.659 7.146 1.00 82.69 73 LEU A C 1
ATOM 566 O O . LEU A 1 73 ? -4.206 -16.455 7.269 1.00 82.69 73 LEU A O 1
ATOM 570 N N . SER A 1 74 ? -2.151 -15.756 7.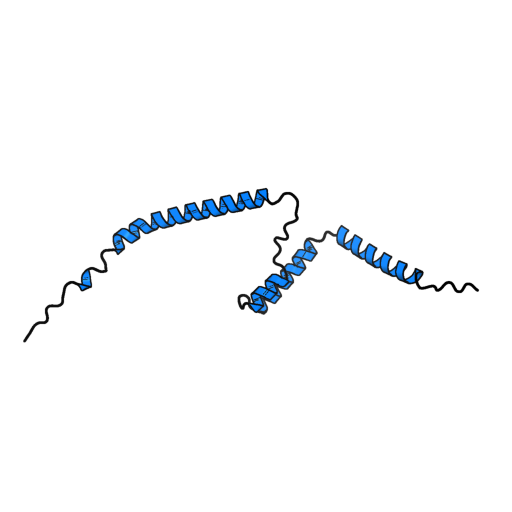857 1.00 83.50 74 SER A N 1
ATOM 571 C CA . SER A 1 74 ? -1.988 -16.750 8.924 1.00 83.50 74 SER A CA 1
ATOM 572 C C . SER A 1 74 ? -2.817 -16.376 10.159 1.00 83.50 74 SER A C 1
ATOM 574 O O . SER A 1 74 ? -3.078 -15.202 10.424 1.00 83.50 74 SER A O 1
ATOM 576 N N . LYS A 1 75 ? -3.205 -17.365 10.973 1.00 84.75 75 LYS A N 1
ATOM 577 C CA . LYS A 1 75 ? -3.944 -17.152 12.232 1.00 84.75 75 LYS A CA 1
ATOM 578 C C . LYS A 1 75 ? -3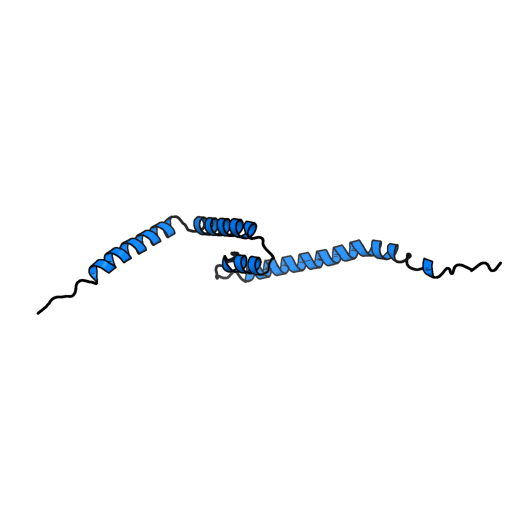.206 -16.208 13.193 1.00 84.75 75 LYS A C 1
ATOM 580 O O . LYS A 1 75 ? -3.829 -15.423 13.900 1.00 84.75 75 LYS A O 1
ATOM 585 N N . GLU A 1 76 ? -1.878 -16.273 13.197 1.00 86.12 76 GLU A N 1
ATOM 586 C CA . GLU A 1 76 ? -1.005 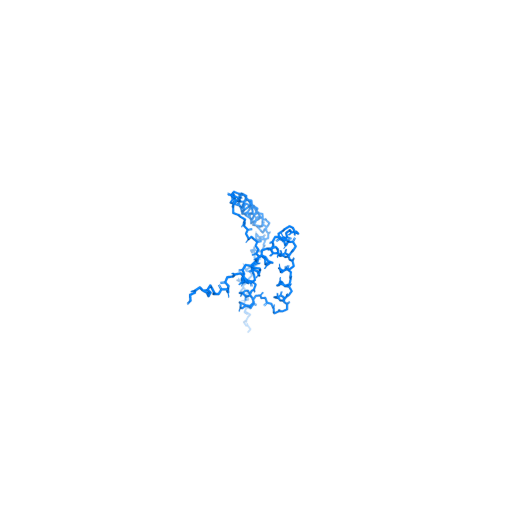-15.420 14.014 1.00 86.12 76 GLU A CA 1
ATOM 587 C C . GLU A 1 76 ? -0.985 -13.968 13.522 1.00 86.12 76 GLU A C 1
ATOM 589 O O . GLU A 1 76 ? -0.876 -13.028 14.311 1.00 86.12 76 GLU A O 1
ATOM 594 N N . GLU A 1 77 ? -1.088 -13.776 12.208 1.00 83.69 77 GLU A N 1
A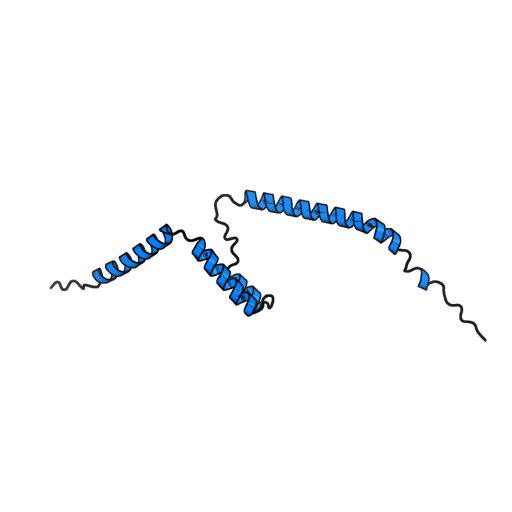TOM 595 C CA . GLU A 1 77 ? -1.151 -12.455 11.587 1.00 83.69 77 GLU A CA 1
ATOM 596 C C . GLU A 1 77 ? -2.537 -11.833 11.767 1.00 83.69 77 GLU A C 1
ATOM 598 O O . GLU A 1 77 ? -2.631 -10.631 12.021 1.00 83.69 77 GLU A O 1
ATOM 603 N N . LEU A 1 78 ? -3.595 -12.654 11.725 1.00 87.81 78 LEU A N 1
ATOM 604 C CA . LEU A 1 78 ? -4.958 -12.246 12.061 1.00 87.81 78 LEU A CA 1
ATOM 605 C C . LEU A 1 78 ? -5.023 -11.680 13.483 1.00 87.81 78 LEU A C 1
ATOM 607 O O . LEU A 1 78 ? -5.436 -10.537 13.650 1.00 87.81 78 LEU A O 1
ATOM 611 N N . ASP A 1 79 ? -4.567 -12.430 14.487 1.00 88.31 79 ASP A N 1
ATOM 612 C CA . ASP A 1 79 ? -4.638 -12.003 15.892 1.00 88.31 79 ASP A CA 1
ATOM 613 C C . ASP A 1 79 ? -3.904 -10.668 16.125 1.00 88.31 79 ASP A C 1
ATOM 615 O O . ASP A 1 79 ? -4.445 -9.725 16.710 1.00 88.31 79 ASP A O 1
ATOM 619 N N . LYS A 1 80 ? -2.699 -10.519 15.558 1.00 85.75 80 LYS A N 1
ATOM 620 C CA . LYS A 1 80 ? -1.944 -9.256 15.623 1.00 85.75 80 LYS A CA 1
ATOM 621 C C . LYS A 1 80 ? -2.681 -8.101 14.946 1.00 85.75 80 LYS A C 1
ATOM 623 O O . LYS A 1 80 ? -2.643 -6.974 15.453 1.00 85.75 80 LYS A O 1
ATOM 628 N N . ALA A 1 81 ? -3.318 -8.347 13.806 1.00 85.00 81 ALA A N 1
ATOM 629 C CA . ALA A 1 81 ? -4.040 -7.324 13.064 1.00 85.00 81 ALA A CA 1
ATOM 630 C C . ALA A 1 81 ? -5.354 -6.915 13.756 1.00 85.00 81 ALA A C 1
ATOM 632 O O . ALA A 1 81 ? -5.651 -5.720 13.835 1.00 85.00 81 ALA A O 1
ATOM 633 N N . GLU A 1 82 ? -6.096 -7.865 14.332 1.00 86.19 82 GLU A N 1
ATOM 634 C CA . GLU A 1 82 ? -7.300 -7.598 15.130 1.00 86.19 82 GLU A CA 1
ATOM 635 C C . GLU A 1 82 ? -6.976 -6.728 16.351 1.00 86.19 82 GLU A C 1
ATOM 637 O O . GLU A 1 82 ? -7.635 -5.709 16.586 1.00 86.19 82 GLU A O 1
ATOM 642 N N . GLN A 1 83 ? -5.907 -7.057 17.082 1.00 87.38 83 GLN A N 1
ATOM 643 C CA . GLN A 1 83 ? -5.459 -6.273 18.236 1.00 87.38 83 GLN A CA 1
ATOM 644 C C . GLN A 1 83 ? -5.101 -4.828 17.857 1.00 87.38 83 GLN A C 1
ATOM 646 O O . GLN A 1 83 ? -5.486 -3.882 18.554 1.00 87.38 83 GLN A O 1
ATOM 651 N N . HIS A 1 84 ? -4.408 -4.630 16.730 1.00 84.31 84 HIS A N 1
ATOM 652 C CA . HIS A 1 84 ? -4.090 -3.291 16.229 1.00 84.31 84 HIS A CA 1
ATOM 653 C C . HIS A 1 84 ? -5.344 -2.505 15.844 1.00 84.31 84 HIS A C 1
ATOM 655 O O . HIS A 1 84 ? -5.423 -1.305 16.127 1.00 84.31 84 HIS A O 1
ATOM 661 N N . LEU A 1 85 ? -6.335 -3.164 15.240 1.00 83.44 85 LEU A N 1
ATOM 662 C CA . LEU A 1 85 ? -7.580 -2.519 14.845 1.00 83.44 85 LEU A CA 1
ATOM 663 C C . LEU A 1 85 ? -8.381 -2.056 16.067 1.00 83.44 85 LEU A C 1
ATOM 665 O O . LEU A 1 85 ? -8.789 -0.896 16.129 1.00 83.44 85 LEU A O 1
ATOM 669 N N . ILE A 1 86 ? -8.531 -2.922 17.072 1.00 84.81 86 ILE A N 1
ATOM 670 C CA . ILE A 1 86 ? -9.216 -2.600 18.332 1.00 84.81 86 ILE A CA 1
ATOM 671 C C . ILE A 1 86 ? -8.525 -1.423 19.030 1.00 84.81 86 ILE A C 1
ATOM 673 O O . ILE A 1 86 ? -9.185 -0.474 19.461 1.00 84.81 86 ILE A O 1
ATOM 677 N N . LYS A 1 87 ? -7.188 -1.444 19.098 1.00 83.31 87 LYS A N 1
ATOM 678 C CA . LYS A 1 87 ? -6.400 -0.356 19.687 1.00 83.31 87 LYS A CA 1
ATOM 679 C C . LYS A 1 87 ? -6.616 0.962 18.946 1.00 83.31 87 LYS A C 1
ATOM 681 O O . LYS A 1 87 ? -6.818 1.990 19.590 1.00 83.31 87 LYS A O 1
ATOM 686 N N . LYS A 1 88 ? -6.623 0.932 17.610 1.00 80.69 88 LYS A N 1
ATOM 687 C CA . LYS A 1 88 ? -6.846 2.119 16.779 1.00 80.69 88 LYS A CA 1
ATOM 688 C C . LYS A 1 88 ? -8.241 2.699 17.000 1.00 80.69 88 LYS A C 1
ATOM 690 O O . LYS A 1 88 ? -8.342 3.888 17.281 1.00 80.69 88 LYS A O 1
ATOM 695 N N . VAL A 1 89 ? -9.282 1.864 16.977 1.00 80.31 89 VAL A N 1
ATOM 696 C CA . VAL A 1 89 ? -10.670 2.285 17.248 1.00 80.31 89 VAL A CA 1
ATOM 697 C C . VAL A 1 89 ? -10.794 2.932 18.628 1.00 80.31 89 VAL A C 1
ATOM 699 O O . VAL A 1 89 ? -11.426 3.978 18.768 1.00 80.31 89 VAL A O 1
ATOM 702 N N . ARG A 1 90 ? -10.140 2.354 19.642 1.00 77.69 90 ARG A N 1
ATOM 703 C CA . ARG A 1 90 ? -10.124 2.914 20.997 1.00 77.69 90 ARG A CA 1
ATOM 704 C C . ARG A 1 90 ? -9.402 4.258 21.067 1.00 77.69 90 ARG A C 1
ATOM 706 O O . ARG A 1 90 ? -9.861 5.134 21.782 1.00 77.69 90 ARG A O 1
ATOM 713 N N . SER A 1 91 ? -8.307 4.426 20.324 1.00 77.00 91 SER A N 1
ATOM 714 C CA . SER A 1 91 ? -7.556 5.690 20.267 1.00 77.00 91 SER A CA 1
ATOM 715 C C . SER A 1 91 ? -8.235 6.788 19.446 1.00 77.00 91 SER A C 1
ATOM 717 O O . SER A 1 91 ? -7.965 7.960 19.669 1.00 77.00 91 SER A O 1
ATOM 719 N N . THR A 1 92 ? -9.099 6.423 18.494 1.00 75.88 92 THR A N 1
ATOM 720 C CA . THR A 1 92 ? -9.885 7.386 17.708 1.00 75.88 92 THR A CA 1
ATOM 721 C C . THR A 1 92 ? -11.160 7.835 18.412 1.00 75.88 92 THR A C 1
ATOM 723 O O . THR A 1 92 ? -11.760 8.811 17.980 1.00 75.88 92 THR A O 1
ATOM 726 N N . MET A 1 93 ? -11.602 7.123 19.455 1.00 77.56 93 MET A N 1
ATOM 727 C CA . MET A 1 93 ? -12.679 7.605 20.317 1.00 77.56 93 MET A CA 1
ATOM 728 C C . MET A 1 93 ? -12.118 8.671 21.240 1.00 77.56 93 MET A C 1
ATOM 730 O O . MET A 1 93 ? -11.158 8.427 21.972 1.00 77.56 93 MET A O 1
ATOM 734 N N . SER A 1 94 ? -12.728 9.845 21.193 1.00 78.00 94 SER A N 1
ATOM 735 C CA . SER A 1 94 ? -12.300 10.951 22.022 1.00 78.00 94 SER A CA 1
ATOM 736 C C . SER A 1 94 ? -12.719 10.729 23.486 1.00 78.00 94 SER A C 1
ATOM 738 O O . SER A 1 94 ? -13.731 10.059 23.732 1.00 78.00 94 SER A O 1
ATOM 740 N N . PRO A 1 95 ? -11.979 11.243 24.487 1.00 77.19 95 PRO A N 1
ATOM 741 C CA . PRO A 1 95 ? -12.339 11.101 25.900 1.00 77.19 95 PRO A CA 1
ATOM 742 C C . PRO A 1 95 ? -13.766 11.581 26.212 1.00 77.19 95 PRO A C 1
ATOM 744 O O . PRO A 1 95 ? -14.453 10.976 27.035 1.00 77.19 95 PRO A O 1
ATOM 747 N N . GLU A 1 96 ? -14.245 12.613 25.514 1.00 75.88 96 GLU A N 1
ATOM 748 C CA . GLU A 1 96 ? -15.617 13.117 25.620 1.00 75.88 96 GLU A CA 1
ATOM 749 C C . GLU A 1 96 ? -16.677 12.132 25.104 1.00 75.88 96 GLU A C 1
ATOM 751 O O . GLU A 1 96 ? -17.765 12.047 25.680 1.00 75.88 96 GLU A O 1
ATOM 756 N N . ASP A 1 97 ? -16.369 11.338 24.075 1.00 80.94 97 ASP A N 1
ATOM 757 C CA . ASP A 1 97 ? -17.284 10.317 23.556 1.00 80.94 97 ASP A CA 1
ATOM 758 C C . ASP A 1 97 ? -17.407 9.147 24.534 1.00 80.94 97 ASP A C 1
ATOM 760 O O . ASP A 1 97 ? -18.484 8.572 24.705 1.00 80.94 97 ASP A O 1
ATOM 764 N N . LEU A 1 98 ? -16.304 8.798 25.203 1.00 81.75 98 LEU A N 1
ATOM 765 C CA . LEU A 1 98 ? -16.293 7.778 26.249 1.00 81.75 98 LEU A CA 1
ATOM 766 C C . LEU A 1 98 ? -17.124 8.230 27.457 1.00 81.75 98 LEU A C 1
ATOM 768 O O . LEU A 1 98 ? -17.985 7.477 27.912 1.00 81.75 98 LEU A O 1
ATOM 772 N N . ALA A 1 99 ? -16.954 9.482 27.895 1.00 83.38 99 ALA A N 1
ATOM 773 C CA . ALA A 1 99 ? -17.745 10.064 28.978 1.00 83.38 99 ALA A CA 1
ATOM 774 C C . ALA A 1 99 ? -19.252 10.092 28.654 1.00 83.38 99 ALA A C 1
ATOM 776 O O . ALA A 1 99 ? -20.069 9.688 29.483 1.00 83.38 99 ALA A O 1
ATOM 777 N N . ARG A 1 100 ? -19.632 10.470 27.421 1.00 81.81 100 ARG A N 1
ATOM 778 C CA . ARG A 1 100 ? -21.035 10.419 26.963 1.00 81.81 100 ARG A CA 1
ATOM 779 C C . ARG A 1 100 ? -21.619 9.007 26.993 1.00 81.81 100 ARG A C 1
ATOM 781 O O . ARG A 1 100 ? -22.792 8.836 27.319 1.00 81.81 100 ARG A O 1
ATOM 788 N N . ARG A 1 101 ? -20.843 7.977 26.642 1.00 81.19 101 ARG A N 1
ATOM 789 C CA . ARG A 1 101 ? -21.326 6.582 26.671 1.00 81.19 101 ARG A CA 1
ATOM 790 C C . ARG A 1 101 ? -21.588 6.097 28.092 1.00 81.19 101 ARG A C 1
ATOM 792 O O . ARG A 1 101 ? -22.596 5.420 28.308 1.00 81.19 101 ARG A O 1
ATOM 799 N N . ASP A 1 102 ? -20.724 6.449 29.037 1.00 85.75 102 ASP A N 1
ATOM 800 C CA . ASP A 1 102 ? -20.902 6.093 30.447 1.00 85.75 102 ASP A CA 1
ATOM 801 C C . ASP A 1 102 ? -22.126 6.795 31.053 1.00 85.75 102 ASP A C 1
ATOM 803 O O . ASP A 1 102 ? -22.911 6.163 31.764 1.00 85.75 102 ASP A O 1
ATOM 807 N N . GLU A 1 103 ? -22.375 8.052 30.678 1.00 83.88 103 GLU A N 1
ATOM 808 C CA . GLU A 1 103 ? -23.580 8.796 31.064 1.00 83.88 103 GLU A CA 1
ATOM 809 C C . GLU A 1 103 ? -24.871 8.166 30.500 1.00 83.88 103 GLU A C 1
ATOM 811 O O . GLU A 1 103 ? -25.847 7.951 31.228 1.00 83.88 103 GLU A O 1
ATOM 816 N N . ILE A 1 104 ? -24.884 7.792 29.215 1.00 83.25 104 ILE A N 1
ATOM 817 C CA . ILE A 1 104 ? -26.027 7.105 28.580 1.00 83.25 104 ILE A CA 1
ATOM 818 C C . ILE A 1 104 ? -26.293 5.745 29.248 1.00 83.25 104 ILE A C 1
ATOM 820 O O . ILE A 1 104 ? -27.445 5.343 29.451 1.00 83.25 104 ILE A O 1
ATOM 824 N N . ARG A 1 105 ? -25.233 5.024 29.623 1.00 81.94 105 ARG A N 1
ATOM 825 C CA . ARG A 1 105 ? -25.347 3.741 30.325 1.00 81.94 105 ARG A CA 1
ATOM 826 C C . ARG A 1 105 ? -25.896 3.913 31.742 1.00 81.94 105 ARG A C 1
ATOM 828 O O . ARG A 1 105 ? -26.751 3.130 32.157 1.00 81.94 105 ARG A O 1
ATOM 835 N N . ALA A 1 106 ? -25.445 4.938 32.464 1.00 80.94 106 ALA A N 1
ATOM 836 C CA . ALA A 1 106 ? -25.919 5.252 33.809 1.00 80.94 106 ALA A CA 1
ATOM 837 C C . ALA A 1 106 ? -27.398 5.681 33.814 1.00 80.94 106 ALA A C 1
ATOM 839 O O . ALA A 1 106 ? -28.185 5.195 34.628 1.00 80.94 106 ALA A O 1
ATOM 840 N N . SER A 1 107 ? -27.800 6.524 32.859 1.00 78.19 107 SER A N 1
ATOM 841 C CA . SER A 1 107 ? -29.186 6.994 32.707 1.00 78.19 107 SER A CA 1
ATOM 842 C C . SER A 1 107 ? -30.159 5.899 32.249 1.00 78.19 107 SER A C 1
ATOM 844 O O . SER A 1 107 ? -31.309 5.867 32.685 1.00 78.19 107 SER A O 1
ATOM 846 N N . SER A 1 108 ? -29.710 4.941 31.434 1.00 74.94 108 SER A N 1
ATOM 847 C CA . SER A 1 108 ? -30.542 3.788 31.051 1.00 74.94 108 SER A CA 1
ATOM 848 C C . SER A 1 108 ? -30.817 2.846 32.230 1.00 74.94 108 SER A C 1
ATOM 850 O O . SER A 1 108 ? -31.916 2.301 32.347 1.00 74.94 108 SER A O 1
ATOM 852 N N . SER A 1 109 ? -29.845 2.690 33.136 1.00 70.31 109 SER A N 1
ATOM 853 C CA . SER A 1 109 ? -29.998 1.884 34.353 1.00 70.31 109 SER A CA 1
ATOM 854 C C . SER A 1 109 ? -31.032 2.495 35.308 1.00 70.31 109 SER A C 1
ATOM 856 O O . SER A 1 109 ? -31.945 1.802 35.762 1.00 70.31 109 SER A O 1
ATOM 858 N N . SER A 1 110 ? -30.975 3.812 35.534 1.00 67.81 110 SER A N 1
ATOM 859 C CA . SER A 1 110 ? -31.917 4.501 36.427 1.00 67.81 110 SER A CA 1
ATOM 860 C C . SER A 1 110 ? -33.346 4.549 35.876 1.00 67.81 110 SER A C 1
ATOM 862 O O . SER A 1 110 ? -34.303 4.395 36.635 1.00 67.81 110 SER A O 1
ATOM 864 N N . ASN A 1 111 ? -33.512 4.682 34.556 1.00 66.25 111 ASN A N 1
ATOM 865 C CA . ASN A 1 111 ? -34.836 4.713 33.935 1.00 66.25 111 ASN A CA 1
ATOM 866 C C . ASN A 1 111 ? -35.521 3.331 33.925 1.00 66.25 111 ASN A C 1
ATOM 868 O O . ASN A 1 111 ? -36.748 3.245 33.983 1.00 66.25 111 ASN A O 1
ATOM 872 N N . SER A 1 112 ? -34.741 2.243 33.907 1.00 62.75 112 SER A N 1
ATOM 873 C CA . SER A 1 112 ? -35.274 0.875 33.979 1.00 62.75 112 SER A CA 1
ATOM 874 C C . SER A 1 112 ? -35.903 0.546 35.334 1.00 62.75 112 SER A C 1
ATOM 876 O O . SER A 1 112 ? -36.871 -0.202 35.359 1.00 62.75 112 SER A O 1
ATOM 878 N N . SER A 1 113 ? -35.418 1.167 36.417 1.00 62.31 113 SER A N 1
ATOM 879 C CA . SER A 1 113 ? -35.899 0.962 37.793 1.00 62.31 113 SER A CA 1
ATOM 880 C C . SER A 1 113 ? -37.161 1.769 38.131 1.00 62.31 113 SER A C 1
ATOM 882 O O . SER A 1 113 ? -37.826 1.517 39.131 1.00 62.31 113 SER A O 1
ATOM 884 N N . LYS A 1 114 ? -37.507 2.767 37.304 1.00 57.44 114 LYS A N 1
ATOM 885 C CA . LYS A 1 114 ? -38.712 3.594 37.486 1.00 57.44 114 LYS A CA 1
ATOM 886 C C . LYS A 1 114 ? -39.923 3.059 36.710 1.00 57.44 114 LYS A C 1
ATOM 888 O O . LYS A 1 114 ? -41.050 3.464 36.980 1.00 57.44 114 LYS A O 1
ATOM 893 N N . ARG A 1 115 ? -39.708 2.163 35.739 1.00 58.16 115 ARG A N 1
ATOM 894 C CA . ARG A 1 115 ? -40.741 1.683 34.800 1.00 58.16 115 ARG A CA 1
ATOM 895 C C . ARG A 1 115 ? -41.491 0.436 35.275 1.00 58.16 115 ARG A C 1
ATOM 897 O O . ARG A 1 115 ? -42.555 0.124 34.761 1.00 58.16 115 ARG A O 1
ATOM 904 N N . ASN A 1 116 ? -40.940 -0.273 36.243 1.00 63.94 116 ASN A N 1
ATOM 905 C CA . ASN A 1 116 ? -41.421 -1.543 36.777 1.00 63.94 116 ASN A CA 1
ATOM 906 C C . ASN A 1 116 ? -42.143 -1.392 38.126 1.00 63.94 116 ASN A C 1
ATOM 908 O O . ASN A 1 116 ? -42.259 -2.369 38.858 1.00 63.94 116 ASN A O 1
ATOM 912 N N . ASN A 1 117 ? -42.677 -0.203 38.432 1.00 62.06 117 ASN A N 1
ATOM 913 C CA . ASN A 1 117 ? -43.676 -0.059 39.487 1.00 62.06 117 ASN A CA 1
ATOM 914 C C . ASN A 1 117 ? -45.072 -0.243 38.862 1.00 62.06 117 ASN A C 1
ATOM 916 O O . ASN A 1 117 ? -45.549 0.691 38.209 1.00 62.06 117 ASN A O 1
ATOM 920 N N . PRO A 1 118 ? -45.722 -1.419 38.977 1.00 59.78 118 PRO A N 1
ATOM 921 C CA . PRO A 1 118 ? -47.131 -1.517 38.647 1.00 59.78 118 PRO A CA 1
ATOM 922 C C . PRO A 1 118 ? -47.874 -0.614 39.630 1.00 59.78 118 PRO A C 1
ATOM 924 O O . PRO A 1 118 ? -47.830 -0.821 40.840 1.00 59.78 118 PRO A O 1
ATOM 927 N N . THR A 1 119 ? -48.506 0.430 39.107 1.00 61.94 119 THR A N 1
ATOM 928 C CA . THR A 1 119 ? -49.516 1.211 39.817 1.00 61.94 119 THR A CA 1
ATOM 929 C C . THR A 1 119 ? -50.560 0.248 40.375 1.00 61.94 119 THR A C 1
ATOM 931 O O . THR A 1 119 ? -51.429 -0.223 39.645 1.00 61.94 119 THR A O 1
ATOM 934 N N . SER A 1 120 ? -50.424 -0.085 41.657 1.00 59.31 120 SER A N 1
ATOM 935 C CA . SER A 1 120 ? -51.454 -0.745 42.447 1.00 59.31 120 SER A CA 1
ATOM 936 C C . SER A 1 120 ? -52.438 0.339 42.869 1.00 59.31 120 SER A C 1
ATOM 938 O O . SER A 1 120 ? -52.353 0.868 43.973 1.00 59.31 120 SER A O 1
ATOM 940 N N . GLU A 1 121 ? -53.309 0.728 41.943 1.00 61.78 121 GLU A N 1
ATOM 941 C CA . GLU A 1 121 ? -54.472 1.567 42.225 1.00 61.78 121 GLU A CA 1
ATOM 942 C C . GLU A 1 121 ? -55.722 0.686 42.117 1.00 61.78 121 GLU A C 1
ATOM 944 O O . GLU A 1 121 ? -55.992 0.148 41.041 1.00 61.78 121 GLU A O 1
ATOM 949 N N . GLY A 1 122 ? -56.462 0.562 43.227 1.00 53.53 122 GLY A N 1
ATOM 950 C CA . GLY A 1 122 ? -57.826 0.016 43.288 1.00 53.53 122 GLY A CA 1
ATOM 951 C C . GLY A 1 122 ? -57.969 -1.290 44.045 1.00 53.53 122 GLY A C 1
ATOM 952 O O . GLY A 1 122 ? -58.168 -2.317 43.363 1.00 53.53 122 GLY A O 1
#

Secondary structure (DSSP, 8-state):
-------GGGGGGSTTHHHHHHHHHHHHHHHHHHHHHHHHHHHHHHHTT-SS--------HHHHHHHHHTTSS-HHHHHHHHHHHHHHHHHHS-HHHHHHHHHHHHHHHHHHTTS-------

Sequence (122 aa):
MRSSKISPELAAINQQGGSFAELLPWLLLLVGIVVVGAVAISFVRRWMKDDGRPRQIGFTLTDLRQMHADGRLSKEELDKAEQHLIKKVRSTMSPEDLARRDEIRASSSSNSSKRNNPTSEG